Protein AF-A0A950SJ03-F1 (afdb_monomer_lite)

Foldseek 3Di:
DLQVLLVLVLDAQADEPLQCVVCVVPVVVVSVVVSCSRNVPHYQDNDDDPQLVVQLVLLVCCCVPVVVVDDDDPSVVSVSSRVSRCLQVDQEDEDAPVSVVSCVSSVSCVVSNHHYAYPDPVSVVVVVVVSVVSSVVVVVVPPPPPPDD

Radius of gyration: 17.46 Å; chains: 1; bounding box: 38×31×61 Å

Secondary structure (DSSP, 8-state):
-HHHHHHTTS----B-HHHHHHHTT-GGG-HHHHHHHHHTT-B--SS--HHHHHHHHHHHHHHHHH-TTSPP-HHHHHHHHHHHHHHHH-SEEE--HHHHHHHHHTTHHHHHT-EEE-SSHHHHHHHHHHHHHHHHHHHHHTS------

Sequence (149 aa):
MLRRAVKDNVVVVLESAAHERESRPRPDLGLLELLRSLSDGRRLPDQPGRAAREVRRRMLWTIEHELPERRAQASDTTDLDALAVALIGCELVTCDAFMADVVRRARLDLQRRCELFTGRRDDVSRLQARLEELARVAADEFRPRRASK

pLDDT: mean 88.08, std 10.12, range [48.25, 96.81]

Structure (mmCIF, N/CA/C/O backbone):
data_AF-A0A950SJ03-F1
#
_entry.id   AF-A0A950SJ03-F1
#
loop_
_atom_site.group_PDB
_atom_site.id
_atom_site.type_symbol
_atom_site.label_atom_id
_atom_site.la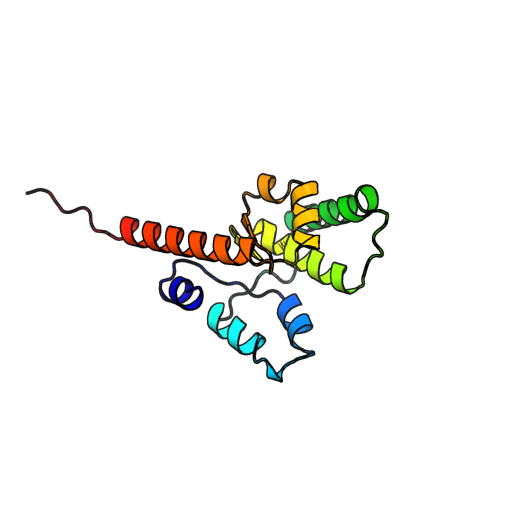bel_alt_id
_atom_site.label_comp_id
_atom_site.label_asym_id
_atom_site.label_entity_id
_atom_site.label_seq_id
_atom_site.pdbx_PDB_ins_code
_atom_site.Cartn_x
_atom_site.Cartn_y
_atom_site.Cartn_z
_atom_site.occupancy
_atom_site.B_iso_or_equiv
_atom_site.auth_seq_id
_atom_site.auth_comp_id
_atom_site.auth_asym_id
_atom_site.auth_atom_id
_atom_site.pdbx_PDB_model_num
ATOM 1 N N . MET A 1 1 ? -12.585 -8.484 10.314 1.00 80.50 1 MET A N 1
ATOM 2 C CA . MET A 1 1 ? -11.552 -7.704 11.014 1.00 80.50 1 MET A CA 1
ATOM 3 C C . MET A 1 1 ? -11.267 -6.368 10.318 1.00 80.50 1 MET A C 1
ATOM 5 O O . MET A 1 1 ? -11.692 -5.364 10.864 1.00 80.50 1 MET A O 1
ATOM 9 N N . LEU A 1 2 ? -10.721 -6.327 9.089 1.00 84.88 2 LEU A N 1
ATOM 10 C CA . LEU A 1 2 ? -10.561 -5.068 8.326 1.00 84.88 2 LEU A CA 1
ATOM 11 C C . LEU A 1 2 ? -11.872 -4.274 8.186 1.00 84.88 2 LEU A C 1
ATOM 13 O O . LEU A 1 2 ? -11.920 -3.106 8.541 1.00 84.88 2 LEU A O 1
ATOM 17 N N . ARG A 1 3 ? -12.971 -4.929 7.778 1.00 88.12 3 ARG A N 1
ATOM 18 C CA . ARG A 1 3 ? -14.310 -4.302 7.720 1.00 88.12 3 ARG A CA 1
ATOM 19 C C . ARG A 1 3 ? -14.723 -3.622 9.027 1.00 88.12 3 ARG A C 1
ATOM 21 O O . ARG A 1 3 ? -15.402 -2.607 8.997 1.00 88.12 3 ARG A O 1
ATOM 28 N N . ARG A 1 4 ? -14.342 -4.207 10.166 1.00 88.12 4 ARG A N 1
ATOM 29 C CA . ARG A 1 4 ? -14.635 -3.645 11.485 1.00 88.12 4 ARG A CA 1
ATOM 30 C C . ARG A 1 4 ? -13.741 -2.441 11.761 1.00 88.12 4 ARG A C 1
ATOM 32 O O . ARG A 1 4 ? -14.267 -1.411 12.133 1.00 88.12 4 ARG A O 1
ATOM 39 N N . ALA A 1 5 ? -12.438 -2.545 11.500 1.00 88.69 5 ALA A N 1
ATOM 40 C CA . ALA A 1 5 ? -11.508 -1.426 11.650 1.00 88.69 5 ALA A CA 1
ATOM 41 C C . ALA A 1 5 ? -11.912 -0.211 10.790 1.00 88.69 5 ALA A C 1
ATOM 43 O O . ALA A 1 5 ? -11.860 0.913 11.271 1.00 88.69 5 ALA A O 1
ATOM 44 N N . VAL A 1 6 ? -12.392 -0.434 9.561 1.00 91.19 6 VAL A N 1
ATOM 45 C CA . VAL A 1 6 ? -12.960 0.631 8.712 1.00 91.19 6 VAL A CA 1
ATOM 46 C C . VAL A 1 6 ? -14.239 1.201 9.324 1.00 91.19 6 VAL A C 1
ATOM 48 O O . VAL A 1 6 ? -14.358 2.410 9.482 1.00 91.19 6 VAL A O 1
ATOM 51 N N . LYS A 1 7 ? -15.192 0.339 9.704 1.00 89.25 7 LYS A N 1
ATOM 52 C CA . LYS A 1 7 ? -16.468 0.765 10.304 1.00 89.25 7 LYS A CA 1
ATOM 53 C C . LYS A 1 7 ? -16.270 1.586 11.582 1.00 89.25 7 LYS A C 1
ATOM 55 O O . LYS A 1 7 ? -17.002 2.543 11.813 1.00 89.25 7 LYS A O 1
ATOM 60 N N . ASP A 1 8 ? -15.286 1.208 12.386 1.00 88.75 8 ASP A N 1
ATOM 61 C CA . ASP A 1 8 ? -14.943 1.859 13.647 1.00 88.75 8 ASP A CA 1
ATOM 62 C C . ASP A 1 8 ? -14.026 3.091 13.423 1.00 88.75 8 ASP A C 1
ATOM 64 O O . ASP A 1 8 ? -13.564 3.688 14.388 1.00 88.75 8 ASP A O 1
ATOM 68 N N . ASN A 1 9 ? -13.773 3.490 12.163 1.00 88.44 9 ASN A N 1
ATOM 69 C CA . ASN A 1 9 ? -12.892 4.594 11.741 1.00 88.44 9 ASN A CA 1
ATOM 70 C C . ASN A 1 9 ? -11.446 4.502 12.261 1.00 88.44 9 ASN A C 1
ATOM 72 O O . ASN A 1 9 ? -10.747 5.507 12.358 1.00 88.44 9 ASN A O 1
ATOM 76 N N . VAL A 1 10 ? -10.981 3.291 12.564 1.00 92.06 10 VAL A N 1
ATOM 77 C CA . VAL A 1 10 ? -9.598 3.018 12.982 1.00 92.06 10 VAL A CA 1
ATOM 78 C C . VAL A 1 10 ? -8.642 3.163 11.799 1.00 92.06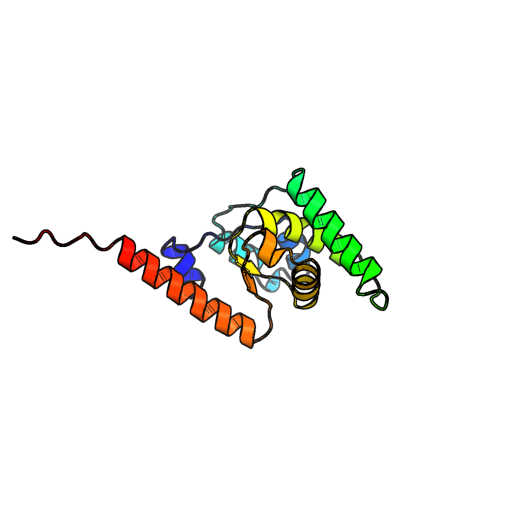 10 VAL A C 1
ATOM 80 O O . VAL A 1 10 ? -7.512 3.611 11.959 1.00 92.06 10 VAL A O 1
ATOM 83 N N . VAL A 1 11 ? -9.090 2.772 10.604 1.00 92.06 11 VAL A N 1
ATOM 84 C CA . VAL A 1 11 ? -8.323 2.901 9.361 1.00 92.06 11 VAL A CA 1
ATOM 85 C C . VAL A 1 11 ? -9.211 3.374 8.222 1.00 92.06 11 VAL A C 1
ATOM 87 O O . VAL A 1 11 ? -10.397 3.053 8.165 1.00 92.06 11 VAL A O 1
ATOM 90 N N . VAL A 1 12 ? -8.604 4.081 7.274 1.00 93.12 12 VAL A N 1
ATOM 91 C CA . VAL A 1 12 ? -9.229 4.469 6.009 1.00 93.12 12 VAL A CA 1
ATOM 92 C C . VAL A 1 12 ? -8.591 3.661 4.885 1.00 93.12 12 VAL A C 1
ATOM 94 O O . VAL A 1 12 ? -7.368 3.587 4.787 1.00 93.12 12 VAL A O 1
ATOM 97 N N . VAL A 1 13 ? -9.416 3.058 4.030 1.00 92.94 13 VAL A N 1
ATOM 98 C CA . VAL A 1 13 ? -8.954 2.351 2.828 1.00 92.94 13 VAL A CA 1
ATOM 99 C C . VAL A 1 13 ? -9.027 3.303 1.639 1.00 92.94 13 VAL A C 1
ATOM 101 O O . VAL A 1 13 ? -10.001 4.037 1.490 1.00 92.94 13 VAL A O 1
ATOM 104 N N . LEU A 1 14 ? -8.001 3.297 0.790 1.00 92.38 14 LEU A N 1
ATOM 105 C CA . LEU A 1 14 ? -7.937 4.133 -0.408 1.00 92.38 14 LEU A CA 1
ATOM 106 C C . LEU A 1 14 ? -7.857 3.263 -1.662 1.00 92.38 14 LEU A C 1
ATOM 108 O O . LEU A 1 14 ? -7.124 2.274 -1.704 1.00 92.38 14 LEU A O 1
ATOM 112 N N . GLU A 1 15 ? -8.588 3.651 -2.703 1.00 91.56 15 GLU A N 1
ATOM 113 C CA . GLU A 1 15 ? -8.495 3.021 -4.021 1.00 91.56 15 GLU A CA 1
ATOM 114 C C . GLU A 1 15 ? -7.409 3.680 -4.876 1.00 91.56 15 GLU A C 1
ATOM 116 O O . GLU A 1 15 ? -7.285 4.900 -4.896 1.00 91.56 15 GLU A O 1
ATOM 121 N N . SER A 1 16 ? -6.674 2.893 -5.657 1.00 88.25 16 SER A N 1
ATOM 122 C CA . SER A 1 16 ? -5.890 3.367 -6.794 1.00 88.25 16 SER A CA 1
ATOM 123 C C . SER A 1 16 ? -6.581 2.984 -8.108 1.00 88.25 16 SER A C 1
ATOM 125 O O . SER A 1 16 ? -7.388 2.051 -8.157 1.00 88.25 16 SER A O 1
ATOM 127 N N . ALA A 1 17 ? -6.209 3.650 -9.203 1.00 83.62 17 ALA A N 1
ATOM 128 C CA . ALA A 1 17 ? -6.631 3.260 -10.549 1.00 83.62 17 ALA A CA 1
ATOM 129 C C . ALA A 1 17 ? -6.149 1.848 -10.960 1.00 83.62 17 ALA A C 1
ATOM 131 O O . ALA A 1 17 ? -6.705 1.256 -11.888 1.00 83.62 17 ALA A O 1
ATOM 132 N N . ALA A 1 18 ? -5.133 1.296 -10.282 1.00 85.19 18 ALA A N 1
ATOM 133 C CA . ALA A 1 18 ? -4.639 -0.057 -10.530 1.00 85.19 18 ALA A CA 1
ATOM 134 C C . ALA A 1 18 ? -5.683 -1.115 -10.153 1.00 85.19 18 ALA A C 1
ATOM 136 O O . ALA A 1 18 ? -5.933 -2.028 -10.938 1.00 85.19 18 ALA A O 1
ATOM 137 N N . HIS A 1 19 ? -6.396 -0.922 -9.037 1.00 86.44 19 HIS A N 1
ATOM 138 C CA . HIS A 1 19 ? -7.394 -1.883 -8.567 1.00 86.44 19 HIS A CA 1
ATOM 139 C C . HIS A 1 19 ? -8.490 -2.154 -9.603 1.00 86.44 19 HIS A C 1
ATOM 141 O O . HIS A 1 19 ? -8.913 -3.298 -9.772 1.00 86.44 19 HIS A O 1
ATOM 147 N N . GLU A 1 20 ? -8.934 -1.124 -10.331 1.00 84.31 20 GLU A N 1
ATOM 148 C CA . GLU A 1 20 ? -9.921 -1.277 -11.404 1.00 84.31 20 GLU A CA 1
ATOM 149 C C . GLU A 1 20 ? -9.383 -2.127 -12.557 1.00 84.31 20 GLU A C 1
ATOM 151 O O . GLU A 1 20 ? -10.070 -3.032 -13.032 1.00 84.31 20 GLU A O 1
ATOM 156 N N . ARG A 1 21 ? -8.131 -1.895 -12.967 1.00 83.56 21 ARG A N 1
ATOM 157 C CA . ARG A 1 21 ? -7.475 -2.665 -14.033 1.00 83.56 21 ARG A CA 1
ATOM 158 C C . ARG A 1 21 ? -7.247 -4.118 -13.629 1.00 83.56 21 ARG A C 1
ATOM 160 O O . ARG A 1 21 ? -7.491 -5.002 -14.442 1.00 83.56 21 ARG A O 1
ATOM 167 N N . GLU A 1 22 ? -6.812 -4.351 -12.395 1.00 84.38 22 GLU A N 1
ATOM 168 C CA . GLU A 1 22 ? -6.518 -5.683 -11.856 1.00 84.38 22 GLU A CA 1
ATOM 169 C C . GLU A 1 22 ? -7.773 -6.515 -11.605 1.00 84.38 22 GLU A C 1
ATOM 171 O O . GLU A 1 22 ? -7.753 -7.733 -11.764 1.00 84.38 22 GLU A O 1
ATOM 176 N N . SER A 1 23 ? -8.879 -5.868 -11.240 1.00 85.19 23 SER A N 1
ATOM 177 C CA . SER A 1 23 ? -10.136 -6.562 -10.950 1.00 85.19 23 SER A CA 1
ATOM 178 C C . SER A 1 23 ? -10.983 -6.804 -12.199 1.00 85.19 23 SER A C 1
ATOM 180 O O . SER A 1 23 ? -11.779 -7.743 -12.233 1.00 85.19 23 SER A O 1
ATOM 182 N N . ARG A 1 24 ? -10.807 -5.993 -13.254 1.00 84.75 24 ARG A N 1
ATOM 183 C CA . ARG A 1 24 ? -11.554 -6.105 -14.518 1.00 84.75 24 ARG A CA 1
ATOM 184 C C . ARG A 1 24 ? -11.551 -7.510 -15.147 1.00 84.75 24 ARG A C 1
ATOM 186 O O . ARG A 1 24 ? -12.585 -7.879 -15.698 1.00 84.75 24 ARG A O 1
ATOM 193 N N . PRO A 1 25 ? -10.465 -8.307 -15.104 1.00 87.06 25 PRO A N 1
ATOM 194 C CA . PRO A 1 25 ? -10.462 -9.658 -15.658 1.00 87.06 25 PRO A CA 1
ATOM 195 C C . PRO A 1 25 ? -11.369 -10.650 -14.915 1.00 87.06 25 PRO A C 1
ATOM 197 O O . PRO A 1 25 ? -11.678 -11.697 -15.478 1.00 87.06 25 PRO A O 1
ATOM 200 N N . ARG A 1 26 ? -11.769 -10.364 -13.665 1.00 86.19 26 ARG A N 1
ATOM 201 C CA . ARG A 1 26 ? -12.547 -11.269 -12.796 1.00 86.19 26 ARG A CA 1
ATOM 202 C C . ARG A 1 26 ? -13.675 -10.533 -12.056 1.00 86.19 26 ARG A C 1
ATOM 204 O O . ARG A 1 26 ? -13.666 -10.464 -10.824 1.00 86.19 26 ARG A O 1
ATOM 211 N N . PRO A 1 27 ? -14.662 -9.983 -12.790 1.00 86.50 27 PRO A N 1
ATOM 212 C CA . PRO A 1 27 ? -15.775 -9.252 -12.183 1.00 86.50 27 PRO A CA 1
ATOM 213 C C . PRO A 1 27 ? -16.663 -10.155 -11.313 1.00 86.50 27 PRO A C 1
ATOM 215 O O . PRO A 1 27 ? -17.312 -9.678 -10.390 1.00 86.50 27 PRO A O 1
ATOM 218 N N . ASP A 1 28 ? -16.649 -11.469 -11.560 1.00 92.06 28 ASP A N 1
ATOM 219 C CA . ASP A 1 28 ? -17.373 -12.484 -10.789 1.00 92.06 28 ASP A CA 1
ATOM 220 C C . ASP A 1 28 ? -16.972 -12.530 -9.308 1.00 92.06 28 ASP A C 1
ATOM 222 O O . ASP A 1 28 ? -17.771 -12.923 -8.461 1.00 92.06 28 ASP A O 1
ATOM 226 N N . LEU A 1 29 ? -15.748 -12.106 -8.981 1.00 89.00 29 LEU A N 1
ATOM 227 C CA . LEU A 1 29 ? -15.235 -12.111 -7.613 1.00 89.00 29 LEU A CA 1
ATOM 228 C C . LEU A 1 29 ? -15.726 -10.919 -6.774 1.00 89.00 29 LEU A C 1
ATOM 230 O O . LEU A 1 29 ? -15.488 -10.895 -5.566 1.00 89.00 29 LEU A O 1
ATOM 234 N N . GLY A 1 30 ? -16.376 -9.924 -7.388 1.00 89.81 30 GLY A N 1
ATOM 235 C CA . GLY A 1 30 ? -16.921 -8.760 -6.684 1.00 89.81 30 GLY A CA 1
ATOM 236 C C . GLY A 1 30 ? -15.868 -7.903 -5.964 1.00 89.81 30 GLY A C 1
ATOM 237 O O . GLY A 1 30 ? -16.166 -7.261 -4.953 1.00 89.81 30 GLY A O 1
ATOM 238 N N . LEU A 1 31 ? -14.604 -7.954 -6.408 1.00 88.88 31 LEU A N 1
ATOM 239 C CA . LEU A 1 31 ? -13.480 -7.322 -5.706 1.00 88.88 31 LEU A CA 1
ATOM 240 C C . LEU A 1 31 ? -13.564 -5.795 -5.734 1.00 88.88 31 LEU A C 1
ATOM 242 O O . LEU A 1 31 ? -13.213 -5.154 -4.743 1.00 88.88 31 LEU A O 1
ATOM 246 N N . LEU A 1 32 ? -14.068 -5.208 -6.823 1.00 89.31 32 LEU A N 1
ATOM 247 C CA . LEU A 1 32 ? -14.242 -3.756 -6.911 1.00 89.31 32 LEU A CA 1
ATOM 248 C C . LEU A 1 32 ? -15.375 -3.268 -6.028 1.00 89.31 32 LEU A C 1
ATOM 250 O O . LEU A 1 32 ? -15.239 -2.238 -5.380 1.00 89.31 32 LEU A O 1
ATOM 254 N N . GLU A 1 33 ? -16.476 -4.003 -5.967 1.00 90.62 33 GLU A N 1
ATOM 255 C CA . GLU A 1 33 ? -17.614 -3.704 -5.106 1.00 90.62 33 GLU A CA 1
ATOM 256 C C . GLU A 1 33 ? -17.204 -3.810 -3.638 1.00 90.62 33 GLU A C 1
ATOM 258 O O . GLU A 1 33 ? -17.502 -2.924 -2.834 1.00 90.62 33 GLU A O 1
ATOM 263 N N . LEU A 1 34 ? -16.451 -4.860 -3.297 1.00 90.94 34 LEU A N 1
ATOM 264 C CA . LEU A 1 34 ? -15.850 -5.015 -1.982 1.00 90.94 34 LEU A CA 1
ATOM 265 C C . LEU A 1 34 ? -14.953 -3.824 -1.648 1.00 90.94 34 LEU A C 1
ATOM 267 O O . LEU A 1 34 ? -15.112 -3.223 -0.585 1.00 90.94 34 LEU A O 1
ATOM 271 N N . LEU A 1 35 ? -14.034 -3.473 -2.540 1.00 90.19 35 LEU A N 1
ATOM 272 C CA . LEU A 1 35 ? -13.095 -2.390 -2.304 1.00 90.19 35 LEU A CA 1
ATOM 273 C C . LEU A 1 35 ? -13.807 -1.040 -2.163 1.00 90.19 35 LEU A C 1
ATOM 275 O O . LEU A 1 35 ? -13.546 -0.342 -1.190 1.00 90.19 35 LEU A O 1
ATOM 279 N N . ARG A 1 36 ? -14.764 -0.722 -3.043 1.00 91.12 36 ARG A N 1
ATOM 280 C CA . ARG A 1 36 ? -15.611 0.481 -2.949 1.00 91.12 36 ARG A CA 1
ATOM 281 C C . ARG A 1 36 ? -16.369 0.546 -1.625 1.00 91.12 36 ARG A C 1
ATOM 283 O O . ARG A 1 36 ? -16.485 1.613 -1.032 1.00 91.12 36 ARG A O 1
ATOM 290 N N . SER A 1 37 ? -16.853 -0.598 -1.128 1.00 92.44 37 SER A N 1
ATOM 291 C CA . SER A 1 37 ? -17.521 -0.667 0.181 1.00 92.44 37 SER A CA 1
ATOM 292 C C . SER A 1 37 ? -16.580 -0.393 1.358 1.00 92.44 37 SER A C 1
ATOM 294 O O . SER A 1 37 ? -17.029 0.039 2.414 1.00 92.44 37 SER A O 1
ATOM 296 N N . LEU A 1 38 ? -15.284 -0.680 1.201 1.00 92.75 38 LEU A N 1
ATOM 297 C CA . LEU A 1 38 ? -14.267 -0.458 2.229 1.00 92.75 38 LEU A CA 1
ATOM 298 C C . LEU A 1 38 ? -13.677 0.952 2.163 1.00 92.75 38 LEU A C 1
ATOM 300 O O . LEU A 1 38 ? -13.318 1.504 3.198 1.00 92.75 38 LEU A O 1
ATOM 304 N N . SER A 1 39 ? -13.539 1.511 0.964 1.00 92.69 39 SER A N 1
ATOM 305 C CA . SER A 1 39 ? -12.959 2.835 0.740 1.00 92.69 39 SER A CA 1
ATOM 306 C C . SER A 1 39 ? -13.948 3.974 0.956 1.00 92.69 39 SER A C 1
ATOM 308 O O . SER A 1 39 ? -13.521 5.114 1.130 1.00 92.69 39 SER A O 1
ATOM 310 N N . ASP A 1 40 ? -15.254 3.690 0.887 1.00 90.81 40 ASP A N 1
ATOM 311 C CA . ASP A 1 40 ? -16.306 4.710 0.830 1.00 90.81 40 ASP A CA 1
ATOM 312 C C . ASP A 1 40 ? -16.057 5.718 -0.315 1.00 90.81 40 ASP A C 1
ATOM 314 O O . ASP A 1 40 ? -16.218 6.930 -0.183 1.00 90.81 40 ASP A O 1
ATOM 318 N N . GLY A 1 41 ? -15.546 5.213 -1.446 1.00 87.25 41 GLY A N 1
ATOM 319 C CA . GLY A 1 41 ? -15.214 6.007 -2.631 1.00 87.25 41 GLY A CA 1
ATOM 320 C C . GLY A 1 41 ? -13.949 6.863 -2.511 1.00 87.25 41 GLY A C 1
ATOM 321 O O . GLY A 1 41 ? -13.652 7.634 -3.427 1.00 87.25 41 GLY A O 1
ATOM 322 N N . ARG A 1 42 ? -13.177 6.749 -1.423 1.00 92.06 42 ARG A N 1
ATOM 323 C CA . ARG A 1 42 ? -11.914 7.485 -1.261 1.00 92.06 42 ARG A CA 1
ATOM 324 C C . ARG A 1 42 ? -10.827 6.917 -2.167 1.00 92.06 42 ARG A C 1
ATOM 326 O O . ARG A 1 42 ? -10.614 5.706 -2.237 1.00 92.06 42 ARG A O 1
ATOM 333 N N . ARG A 1 43 ? -10.101 7.811 -2.838 1.00 91.88 43 ARG A N 1
ATOM 334 C CA . ARG A 1 43 ? -9.090 7.457 -3.841 1.00 91.88 43 ARG A CA 1
ATOM 335 C C . ARG A 1 43 ? -7.753 8.118 -3.558 1.00 91.88 43 ARG A C 1
ATOM 337 O O . ARG A 1 43 ? -7.695 9.254 -3.087 1.00 91.88 43 ARG A O 1
ATOM 344 N N . LEU A 1 44 ? -6.685 7.404 -3.885 1.00 89.69 44 LEU A N 1
ATOM 345 C CA . LEU A 1 44 ? -5.368 7.986 -4.074 1.00 89.69 44 LEU A CA 1
ATOM 346 C C . LEU A 1 44 ? -5.395 8.923 -5.292 1.00 89.69 44 LEU A C 1
ATOM 348 O O . LEU A 1 44 ? -6.145 8.675 -6.237 1.00 89.69 44 LEU A O 1
ATOM 352 N N . PRO A 1 45 ? -4.575 9.986 -5.302 1.00 86.44 45 PRO A N 1
ATOM 353 C CA . PRO A 1 45 ? -4.439 10.844 -6.472 1.00 86.44 45 PRO A CA 1
ATOM 354 C C . PRO A 1 45 ? -4.000 10.056 -7.713 1.00 86.44 45 PRO A C 1
ATOM 356 O O . PRO A 1 45 ? -2.976 9.375 -7.681 1.00 86.44 45 PRO A O 1
ATOM 359 N N . ASP A 1 46 ? -4.719 10.220 -8.825 1.00 77.88 46 ASP A N 1
ATOM 360 C CA . ASP A 1 46 ? -4.369 9.576 -10.101 1.00 77.88 46 ASP A CA 1
ATOM 361 C C . ASP A 1 46 ? -3.070 10.132 -10.706 1.00 77.88 46 ASP A C 1
ATOM 363 O O . ASP A 1 46 ? -2.377 9.453 -11.463 1.00 77.88 46 ASP A O 1
ATOM 367 N N . GLN A 1 47 ? -2.728 11.385 -10.384 1.00 78.62 47 GLN A N 1
ATOM 368 C CA . GLN A 1 47 ? -1.517 12.035 -10.877 1.00 78.62 47 GLN A CA 1
ATOM 369 C C . GLN A 1 47 ? -0.445 12.112 -9.782 1.00 78.62 47 GLN A C 1
ATOM 371 O O . GLN A 1 47 ? -0.630 12.819 -8.786 1.00 78.62 47 GLN A O 1
ATOM 376 N N . PRO A 1 48 ? 0.718 11.459 -9.967 1.00 80.75 48 PRO A N 1
ATOM 377 C CA . PRO A 1 48 ? 1.781 11.492 -8.976 1.00 80.75 48 PRO A CA 1
ATOM 378 C C . PRO A 1 48 ? 2.433 12.879 -8.913 1.00 80.75 48 PRO A C 1
ATOM 380 O O . PRO A 1 48 ? 2.934 13.406 -9.912 1.00 80.75 48 PRO A O 1
ATOM 383 N N . GLY A 1 49 ? 2.486 13.451 -7.707 1.00 88.75 49 GLY A N 1
ATOM 384 C CA . GLY A 1 49 ? 3.262 14.656 -7.409 1.00 88.75 49 GLY A CA 1
ATOM 385 C C . GLY A 1 49 ? 4.779 14.424 -7.484 1.00 88.75 49 GLY A C 1
ATOM 386 O O . GLY A 1 49 ? 5.254 13.309 -7.706 1.00 88.75 49 GLY A O 1
ATOM 387 N N . ARG A 1 50 ? 5.581 15.479 -7.265 1.00 92.81 50 ARG A N 1
ATOM 388 C CA . ARG A 1 50 ? 7.058 15.408 -7.356 1.00 92.81 50 ARG A CA 1
ATOM 389 C C . ARG A 1 50 ? 7.656 14.290 -6.493 1.00 92.81 50 ARG A C 1
ATOM 391 O O . ARG A 1 50 ? 8.505 13.554 -6.988 1.00 92.81 50 ARG A O 1
ATOM 398 N N . ALA A 1 51 ? 7.195 14.155 -5.248 1.00 92.50 51 ALA A N 1
ATOM 399 C CA . ALA A 1 51 ? 7.676 13.136 -4.316 1.00 92.50 51 ALA A CA 1
ATOM 400 C C . ALA A 1 51 ? 7.361 11.710 -4.799 1.00 92.50 51 ALA A C 1
ATOM 402 O O . ALA A 1 51 ? 8.253 10.868 -4.827 1.00 92.50 51 ALA A O 1
ATOM 403 N N . ALA A 1 52 ? 6.136 11.457 -5.270 1.00 93.62 52 ALA A N 1
ATOM 404 C CA . ALA A 1 52 ? 5.762 10.160 -5.834 1.00 93.62 52 ALA A CA 1
ATOM 405 C C . ALA A 1 52 ? 6.601 9.825 -7.082 1.00 93.62 52 ALA A C 1
ATOM 407 O O . ALA A 1 52 ? 7.121 8.722 -7.206 1.00 93.62 52 ALA A O 1
ATOM 408 N N . ARG A 1 53 ? 6.861 10.795 -7.972 1.00 94.31 53 ARG A N 1
ATOM 409 C CA . ARG A 1 53 ? 7.752 10.574 -9.131 1.00 94.31 53 ARG A CA 1
ATOM 410 C C . ARG A 1 53 ? 9.181 10.206 -8.723 1.00 94.31 53 ARG A C 1
ATOM 412 O O . ARG A 1 53 ? 9.838 9.443 -9.424 1.00 94.31 53 ARG A O 1
ATOM 419 N N . GLU A 1 54 ? 9.678 10.756 -7.620 1.00 95.62 54 GLU A N 1
ATOM 420 C CA . GLU A 1 54 ? 10.997 10.418 -7.081 1.00 95.62 54 GLU A CA 1
ATOM 421 C C . GLU A 1 54 ? 11.030 9.002 -6.499 1.00 95.62 54 GLU A C 1
ATOM 423 O O . GLU A 1 54 ? 11.919 8.229 -6.849 1.00 95.62 54 GLU A O 1
ATOM 428 N N . VAL A 1 55 ? 10.021 8.639 -5.703 1.00 96.31 55 VAL A N 1
ATOM 429 C CA . VAL A 1 55 ? 9.841 7.276 -5.178 1.00 96.31 55 VAL A CA 1
ATOM 430 C C . VAL A 1 55 ? 9.777 6.262 -6.322 1.00 96.31 55 VAL A C 1
ATOM 432 O O . VAL A 1 55 ? 10.526 5.288 -6.324 1.00 96.31 55 VAL A O 1
ATOM 435 N N . ARG A 1 56 ? 8.970 6.539 -7.353 1.00 95.38 56 ARG A N 1
ATOM 436 C CA . ARG A 1 56 ? 8.870 5.711 -8.561 1.00 95.38 56 ARG A CA 1
ATOM 437 C C . ARG A 1 56 ? 10.222 5.520 -9.247 1.00 95.38 56 ARG A C 1
ATOM 439 O O . ARG A 1 56 ? 10.589 4.394 -9.566 1.00 95.38 56 ARG A O 1
ATOM 446 N N . ARG A 1 57 ? 10.974 6.607 -9.475 1.00 95.31 57 ARG A N 1
ATOM 447 C CA . ARG A 1 57 ? 12.316 6.532 -10.084 1.00 95.31 57 ARG A CA 1
ATOM 448 C C . ARG A 1 57 ? 13.268 5.691 -9.244 1.00 95.31 57 ARG A C 1
ATOM 450 O O . ARG A 1 57 ? 14.045 4.931 -9.809 1.00 95.31 57 ARG A O 1
ATOM 457 N N . ARG A 1 58 ? 13.203 5.809 -7.916 1.00 96.44 58 ARG A N 1
ATOM 458 C CA . ARG A 1 58 ? 14.048 5.024 -7.016 1.00 96.44 58 ARG A CA 1
ATOM 459 C C . ARG A 1 58 ? 13.726 3.533 -7.096 1.00 96.44 58 ARG A C 1
ATOM 461 O O . ARG A 1 58 ? 14.654 2.744 -7.208 1.00 96.44 58 ARG A O 1
ATOM 468 N N . MET A 1 59 ? 12.444 3.164 -7.092 1.00 95.19 59 MET A N 1
ATOM 469 C CA . MET A 1 59 ? 12.026 1.767 -7.262 1.00 95.19 59 MET A CA 1
ATOM 470 C C . MET A 1 59 ? 12.474 1.206 -8.612 1.00 95.19 59 MET A C 1
ATOM 472 O O . MET A 1 59 ? 13.054 0.127 -8.653 1.00 95.19 59 MET A O 1
ATOM 476 N N . LEU A 1 60 ? 12.274 1.958 -9.700 1.00 93.19 60 LEU A N 1
ATOM 477 C CA . LEU A 1 60 ? 12.713 1.542 -11.033 1.00 93.19 60 LEU A CA 1
ATOM 478 C C . LEU A 1 60 ? 14.229 1.313 -11.081 1.00 93.19 60 LEU A C 1
ATOM 480 O O . LEU A 1 60 ? 14.674 0.263 -11.533 1.00 93.19 60 LEU A O 1
ATOM 484 N N . TRP A 1 61 ? 15.008 2.251 -10.537 1.00 94.19 61 TRP A N 1
ATOM 485 C CA . TRP A 1 61 ? 16.460 2.114 -10.449 1.00 94.19 61 TRP A CA 1
ATOM 486 C C . TRP A 1 61 ? 16.866 0.848 -9.681 1.00 94.19 61 TRP A C 1
ATOM 488 O O . TRP A 1 61 ? 17.729 0.108 -10.144 1.00 94.19 61 TRP A O 1
ATOM 498 N N . THR A 1 62 ? 16.221 0.562 -8.544 1.00 94.31 62 THR A N 1
ATOM 499 C CA . THR A 1 62 ? 16.480 -0.652 -7.753 1.00 94.31 62 THR A CA 1
ATOM 500 C C . THR A 1 62 ? 16.167 -1.921 -8.542 1.00 94.31 62 THR A C 1
ATOM 502 O O . THR A 1 62 ? 16.956 -2.860 -8.503 1.00 94.31 62 THR A O 1
ATOM 505 N N . ILE A 1 63 ? 15.067 -1.955 -9.299 1.00 91.56 63 ILE A N 1
ATOM 506 C CA . ILE A 1 63 ? 14.747 -3.103 -10.160 1.00 91.56 63 ILE A CA 1
ATOM 507 C C . ILE A 1 63 ? 15.853 -3.316 -11.200 1.00 91.56 63 ILE A C 1
ATOM 509 O O . ILE A 1 63 ? 16.352 -4.427 -11.343 1.00 91.56 63 ILE A O 1
ATOM 513 N N . GLU A 1 64 ? 16.263 -2.256 -11.894 1.00 90.00 64 GLU A N 1
ATOM 514 C CA . GLU A 1 64 ? 17.261 -2.336 -12.967 1.00 90.00 64 GLU A CA 1
ATOM 515 C C . GLU A 1 64 ? 18.658 -2.7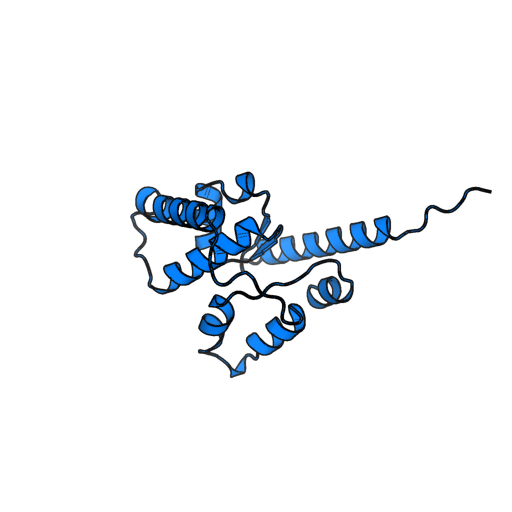37 -12.467 1.00 90.00 64 GLU A C 1
ATOM 517 O O . GLU A 1 64 ? 19.366 -3.469 -13.155 1.00 90.00 64 GLU A O 1
ATOM 522 N N . HIS A 1 65 ? 19.061 -2.268 -11.282 1.00 91.25 65 HIS A N 1
ATOM 523 C CA . HIS A 1 65 ? 20.446 -2.393 -10.809 1.00 91.25 65 HIS A CA 1
ATOM 524 C C . HIS A 1 65 ? 20.650 -3.507 -9.781 1.00 91.25 65 HIS A C 1
ATOM 526 O O . HIS A 1 65 ? 21.747 -4.050 -9.683 1.00 91.25 65 HIS A O 1
ATOM 532 N N . GLU A 1 66 ? 19.623 -3.851 -9.003 1.00 91.19 66 GLU A N 1
ATOM 533 C CA . GLU A 1 66 ? 19.733 -4.842 -7.925 1.00 91.19 66 GLU A CA 1
ATOM 534 C C . GLU A 1 66 ? 18.982 -6.141 -8.227 1.00 91.19 66 GLU A C 1
ATOM 536 O O . GLU A 1 66 ? 19.172 -7.135 -7.524 1.00 91.19 66 GLU A O 1
ATOM 541 N N . LEU A 1 67 ? 18.136 -6.148 -9.263 1.00 86.88 67 LEU A N 1
ATOM 542 C CA . LEU A 1 67 ? 17.348 -7.307 -9.687 1.00 86.88 67 LEU A CA 1
ATOM 543 C C . LEU A 1 67 ? 17.497 -7.570 -11.205 1.00 86.88 67 LEU A C 1
ATOM 545 O O . LEU A 1 67 ? 16.490 -7.794 -11.880 1.00 86.88 67 LEU A O 1
ATOM 549 N N . PRO A 1 68 ? 18.728 -7.577 -11.765 1.00 74.69 68 PRO A N 1
ATOM 550 C CA . PRO A 1 68 ? 18.954 -7.598 -13.217 1.00 74.69 68 PRO A CA 1
ATOM 551 C C . PRO A 1 68 ? 18.478 -8.888 -13.900 1.00 74.69 68 PRO A C 1
ATOM 553 O O . PRO A 1 68 ? 18.178 -8.891 -15.091 1.00 74.69 68 PRO A O 1
ATOM 556 N N . GLU A 1 69 ? 18.375 -9.990 -13.156 1.00 80.38 69 GLU A N 1
ATOM 557 C CA . GLU A 1 69 ? 17.872 -11.272 -13.666 1.00 80.38 69 GLU A CA 1
ATOM 558 C C . GLU A 1 69 ? 16.350 -11.268 -13.879 1.00 80.38 69 GLU A C 1
ATOM 560 O O . GLU A 1 69 ? 15.791 -12.176 -14.500 1.00 80.38 69 GLU A O 1
ATOM 565 N N . ARG A 1 70 ? 15.648 -10.244 -13.380 1.00 78.56 70 ARG A N 1
ATOM 566 C CA . ARG A 1 70 ? 14.204 -10.138 -13.529 1.00 78.56 70 ARG A CA 1
ATOM 567 C C . ARG A 1 70 ? 13.839 -9.538 -14.880 1.00 78.56 70 ARG A C 1
ATOM 569 O O . ARG A 1 70 ? 14.196 -8.413 -15.214 1.00 78.56 70 ARG A O 1
ATOM 576 N N . ARG A 1 71 ? 12.978 -10.242 -15.611 1.00 67.69 71 ARG A N 1
ATOM 577 C CA . ARG A 1 71 ? 12.308 -9.687 -16.788 1.00 67.69 71 ARG A CA 1
ATOM 578 C C . ARG A 1 71 ? 11.189 -8.739 -16.352 1.00 67.69 71 ARG A C 1
ATOM 580 O O . ARG A 1 71 ? 10.235 -9.178 -15.712 1.00 67.69 71 ARG A O 1
ATOM 587 N N . ALA A 1 72 ? 11.302 -7.462 -16.712 1.00 66.44 72 ALA A N 1
ATOM 588 C CA . ALA A 1 72 ? 10.242 -6.481 -16.495 1.00 66.44 72 ALA A CA 1
ATOM 589 C C . ALA A 1 72 ? 8.939 -6.916 -17.190 1.00 66.44 72 ALA A C 1
ATOM 591 O O . ALA A 1 72 ? 8.953 -7.359 -18.344 1.00 66.44 72 ALA A O 1
ATOM 592 N N . GLN A 1 73 ? 7.819 -6.785 -16.484 1.00 71.81 73 GLN A N 1
ATOM 593 C CA . GLN A 1 73 ? 6.473 -7.021 -16.995 1.00 71.81 73 GLN A CA 1
ATOM 594 C C . GLN A 1 73 ? 5.743 -5.690 -17.183 1.00 71.81 73 GLN A C 1
ATOM 596 O O . GLN A 1 73 ? 5.994 -4.710 -16.486 1.00 71.81 73 GLN A O 1
ATOM 601 N N . ALA A 1 74 ? 4.807 -5.642 -18.132 1.00 66.31 74 ALA A N 1
ATOM 602 C CA . ALA A 1 74 ? 4.024 -4.432 -18.385 1.00 66.31 74 ALA A CA 1
ATOM 603 C C . ALA A 1 74 ? 3.142 -4.032 -17.181 1.00 66.31 74 ALA A C 1
ATOM 605 O O . ALA A 1 74 ? 2.900 -2.842 -16.975 1.00 66.31 74 ALA A O 1
ATOM 606 N N . SER A 1 75 ? 2.704 -5.007 -16.372 1.00 70.50 75 SER A N 1
ATOM 607 C CA . SER A 1 75 ? 1.964 -4.783 -15.119 1.00 70.50 75 SER A CA 1
ATOM 608 C C . SER A 1 75 ? 2.758 -3.946 -14.117 1.00 70.50 75 SER A C 1
ATOM 610 O O . SER A 1 75 ? 2.200 -3.022 -13.530 1.00 70.50 75 SER A O 1
ATOM 612 N N . ASP A 1 76 ? 4.078 -4.150 -14.051 1.00 78.44 76 ASP A N 1
ATOM 613 C CA . ASP A 1 76 ? 4.961 -3.474 -13.097 1.00 78.44 76 ASP A CA 1
ATOM 614 C C . ASP A 1 76 ? 4.873 -1.954 -13.184 1.00 78.44 76 ASP A C 1
ATOM 616 O O . ASP A 1 76 ? 5.041 -1.262 -12.189 1.00 78.44 76 ASP A O 1
ATOM 620 N N . THR A 1 77 ? 4.622 -1.403 -14.375 1.00 83.00 77 THR A N 1
ATOM 621 C CA . THR A 1 77 ? 4.531 0.053 -14.536 1.00 83.00 77 THR A CA 1
ATOM 622 C C . THR A 1 77 ? 3.345 0.622 -13.758 1.00 83.00 77 THR A C 1
ATOM 624 O O . THR A 1 77 ? 3.488 1.652 -13.103 1.00 83.00 77 THR A O 1
ATOM 627 N N . THR A 1 78 ? 2.196 -0.060 -13.806 1.00 84.12 78 THR A N 1
ATOM 628 C CA . THR A 1 78 ? 0.991 0.366 -13.078 1.00 84.12 78 THR A CA 1
ATOM 629 C C . THR A 1 78 ? 1.195 0.204 -11.573 1.00 84.12 78 THR A C 1
ATOM 631 O O . THR A 1 78 ? 0.858 1.114 -10.815 1.00 84.12 78 THR A O 1
ATOM 634 N N . ASP A 1 79 ? 1.820 -0.896 -11.157 1.00 87.62 79 ASP A N 1
ATOM 635 C CA . ASP A 1 79 ? 2.110 -1.180 -9.751 1.00 87.62 79 ASP A CA 1
ATOM 636 C C . ASP A 1 79 ? 3.096 -0.162 -9.169 1.00 87.62 79 ASP A C 1
ATOM 638 O O . ASP A 1 79 ? 2.869 0.379 -8.090 1.00 87.62 79 ASP A O 1
ATOM 642 N N . LEU A 1 80 ? 4.155 0.179 -9.911 1.00 91.00 80 LEU A N 1
ATOM 643 C CA . LEU A 1 80 ? 5.131 1.197 -9.519 1.00 91.00 80 LEU A CA 1
ATOM 644 C C . LEU A 1 80 ? 4.488 2.576 -9.348 1.00 91.00 80 LEU A C 1
ATOM 646 O O . LEU A 1 80 ? 4.836 3.294 -8.410 1.00 91.00 80 LEU A O 1
ATOM 650 N N . ASP A 1 81 ? 3.570 2.959 -10.238 1.00 90.38 81 ASP A N 1
ATOM 651 C CA . ASP A 1 81 ? 2.853 4.233 -10.137 1.00 90.38 81 ASP A CA 1
ATOM 652 C C . ASP A 1 81 ? 1.930 4.260 -8.912 1.00 90.38 81 ASP A C 1
ATOM 654 O O . ASP A 1 81 ? 2.000 5.192 -8.106 1.00 90.38 81 ASP A O 1
ATOM 658 N N . ALA A 1 82 ? 1.109 3.221 -8.732 1.00 90.88 82 ALA A N 1
ATOM 659 C CA . ALA A 1 82 ? 0.192 3.115 -7.600 1.00 90.88 82 ALA A CA 1
ATOM 660 C C . ALA A 1 82 ? 0.946 3.078 -6.263 1.00 90.88 82 ALA A C 1
ATOM 662 O O . ALA A 1 82 ? 0.615 3.820 -5.333 1.00 90.88 82 ALA A O 1
ATOM 663 N N . LEU A 1 83 ? 2.005 2.273 -6.186 1.00 93.56 83 LEU A N 1
ATOM 664 C CA . LEU A 1 83 ? 2.814 2.113 -4.986 1.00 93.56 83 LEU A CA 1
ATOM 665 C C . LEU A 1 83 ? 3.573 3.393 -4.640 1.00 93.56 83 LEU A C 1
ATOM 667 O O . LEU A 1 83 ? 3.655 3.763 -3.472 1.00 93.56 83 LEU A O 1
ATOM 671 N N . ALA A 1 84 ? 4.069 4.125 -5.638 1.00 95.06 84 ALA A N 1
ATOM 672 C CA . ALA A 1 84 ? 4.747 5.393 -5.404 1.00 95.06 84 ALA A CA 1
ATOM 673 C C . ALA A 1 84 ? 3.834 6.455 -4.778 1.00 95.06 84 ALA A C 1
ATOM 675 O O . ALA A 1 84 ? 4.301 7.259 -3.972 1.00 95.06 84 ALA A O 1
ATOM 676 N N . VAL A 1 85 ? 2.549 6.473 -5.141 1.00 94.44 85 VAL A N 1
ATOM 677 C CA . VAL A 1 85 ? 1.562 7.369 -4.526 1.00 94.44 85 VAL A CA 1
ATOM 678 C C . VAL A 1 85 ? 1.178 6.864 -3.133 1.00 94.44 85 VAL A C 1
ATOM 680 O O . VAL A 1 85 ? 1.167 7.651 -2.184 1.00 94.44 85 VAL A O 1
ATOM 683 N N . ALA A 1 86 ? 0.939 5.558 -2.985 1.00 94.56 86 ALA A N 1
ATOM 684 C CA . ALA A 1 86 ? 0.571 4.943 -1.712 1.00 94.56 86 ALA A CA 1
ATOM 685 C C . ALA A 1 86 ? 1.648 5.145 -0.633 1.00 94.56 86 ALA A C 1
ATOM 687 O O . ALA A 1 86 ? 1.334 5.570 0.472 1.00 94.56 86 ALA A O 1
ATOM 688 N N . LEU A 1 87 ? 2.928 4.958 -0.966 1.00 95.38 87 LEU A N 1
ATOM 689 C CA . LEU A 1 87 ? 4.049 5.159 -0.036 1.00 95.38 87 LEU A CA 1
ATOM 690 C C . LEU A 1 87 ? 4.184 6.600 0.476 1.00 95.38 87 LEU A C 1
ATOM 692 O O . LEU A 1 87 ? 4.876 6.828 1.460 1.00 95.38 87 LEU A O 1
ATOM 696 N N . ILE A 1 88 ? 3.591 7.584 -0.202 1.00 93.00 88 ILE A N 1
ATOM 697 C CA . ILE A 1 88 ? 3.605 8.984 0.242 1.00 93.00 88 ILE A CA 1
ATOM 698 C C . ILE A 1 88 ? 2.399 9.302 1.130 1.00 93.00 88 ILE A C 1
ATOM 700 O O . ILE A 1 88 ? 2.518 10.127 2.032 1.00 93.00 88 ILE A O 1
ATOM 704 N N . GLY A 1 89 ? 1.245 8.700 0.840 1.00 90.25 89 GLY A N 1
ATOM 705 C CA . GLY A 1 89 ? -0.029 9.047 1.472 1.00 90.25 89 GLY A CA 1
ATOM 706 C C . GLY A 1 89 ? -0.510 8.080 2.551 1.00 90.25 89 GLY A C 1
ATOM 707 O O . GLY A 1 89 ? -1.461 8.413 3.253 1.00 90.25 89 GLY A O 1
ATOM 708 N N . CYS A 1 90 ? 0.105 6.902 2.675 1.00 94.56 90 CYS A N 1
ATOM 709 C CA . CYS A 1 90 ? -0.381 5.829 3.534 1.00 94.56 90 CYS A CA 1
ATOM 710 C C . CYS A 1 90 ? 0.669 5.393 4.559 1.00 94.56 90 CYS A C 1
ATOM 712 O O . CYS A 1 90 ? 1.835 5.175 4.231 1.00 94.56 90 CYS A O 1
ATOM 714 N N . GLU A 1 91 ? 0.214 5.162 5.788 1.00 94.69 91 GLU A N 1
ATOM 715 C CA . GLU A 1 91 ? 1.022 4.558 6.855 1.00 94.69 91 GLU A CA 1
ATOM 716 C C . GLU A 1 91 ? 1.127 3.033 6.712 1.00 94.69 91 GLU A C 1
ATOM 718 O O . GLU A 1 91 ? 2.127 2.445 7.110 1.00 94.69 91 GLU A O 1
ATOM 723 N N . LEU A 1 92 ? 0.119 2.391 6.111 1.00 95.44 92 LEU A N 1
ATOM 724 C CA . LEU A 1 92 ? 0.092 0.957 5.834 1.00 95.44 92 LEU A CA 1
ATOM 725 C C . LEU A 1 92 ? -0.170 0.733 4.347 1.00 95.44 92 LEU A C 1
ATOM 727 O O . LEU A 1 92 ? -1.102 1.309 3.783 1.00 95.44 92 LEU A O 1
ATOM 731 N N . VAL A 1 93 ? 0.617 -0.138 3.721 1.00 95.69 93 VAL A N 1
ATOM 732 C CA . VAL A 1 93 ? 0.463 -0.490 2.308 1.00 95.69 93 VAL A CA 1
ATOM 733 C C . VAL A 1 93 ? 0.527 -1.998 2.125 1.00 95.69 93 VAL A C 1
ATOM 735 O O . VAL A 1 93 ? 1.434 -2.677 2.611 1.00 95.69 93 VAL A O 1
ATOM 738 N N . THR A 1 94 ? -0.438 -2.523 1.374 1.00 93.44 94 THR A N 1
ATOM 739 C CA . THR A 1 94 ? -0.422 -3.903 0.891 1.00 93.44 94 THR A CA 1
ATOM 740 C C . THR A 1 94 ? 0.070 -3.947 -0.549 1.00 93.44 94 THR A C 1
ATOM 742 O O . THR A 1 94 ? -0.415 -3.183 -1.379 1.00 93.44 94 THR A O 1
ATOM 745 N N . CYS A 1 95 ? 0.994 -4.849 -0.858 1.00 92.06 95 CYS A N 1
ATOM 746 C CA . CYS A 1 95 ? 1.468 -5.093 -2.223 1.00 92.06 95 CYS A CA 1
ATOM 747 C C . CYS A 1 95 ? 1.912 -6.553 -2.386 1.00 92.06 95 CYS A C 1
ATOM 749 O O . CYS A 1 95 ? 1.921 -7.324 -1.423 1.00 92.06 95 CYS A O 1
ATOM 751 N N . ASP A 1 96 ? 2.256 -6.974 -3.601 1.00 90.31 96 ASP A N 1
ATOM 752 C CA . ASP A 1 96 ? 2.845 -8.296 -3.790 1.00 90.31 96 ASP A CA 1
ATOM 753 C C . ASP A 1 96 ? 4.243 -8.401 -3.140 1.00 90.31 96 ASP A C 1
ATOM 755 O O . ASP A 1 96 ? 4.875 -7.418 -2.741 1.00 90.31 96 ASP A O 1
ATOM 759 N N . ALA A 1 97 ? 4.739 -9.632 -3.008 1.00 91.19 97 ALA A N 1
ATOM 760 C CA . ALA A 1 97 ? 6.008 -9.884 -2.334 1.00 91.19 97 ALA A CA 1
ATOM 761 C C . ALA A 1 97 ? 7.230 -9.318 -3.070 1.00 91.19 97 ALA A C 1
ATOM 763 O O . ALA A 1 97 ? 8.239 -9.034 -2.426 1.00 91.19 97 ALA A O 1
ATOM 764 N N . PHE A 1 98 ? 7.152 -9.178 -4.391 1.00 90.62 98 PHE A N 1
ATOM 765 C CA . PHE A 1 98 ? 8.225 -8.612 -5.190 1.00 90.62 98 PHE A CA 1
ATOM 766 C C . PHE A 1 98 ? 8.307 -7.098 -4.980 1.00 90.62 98 PHE A C 1
ATOM 768 O O . PHE A 1 98 ? 9.369 -6.587 -4.636 1.00 90.62 98 PHE A O 1
ATOM 775 N N . MET A 1 99 ? 7.187 -6.389 -5.096 1.00 92.94 99 MET A N 1
ATOM 776 C CA . MET A 1 99 ? 7.137 -4.950 -4.853 1.00 92.94 99 MET A CA 1
ATOM 777 C C . MET A 1 99 ? 7.535 -4.611 -3.415 1.00 92.94 99 MET A C 1
ATOM 779 O O . MET A 1 99 ? 8.286 -3.662 -3.190 1.00 92.94 99 MET A O 1
ATOM 783 N N . ALA A 1 100 ? 7.145 -5.435 -2.440 1.00 95.00 100 ALA A N 1
ATOM 784 C CA . ALA A 1 100 ? 7.622 -5.281 -1.070 1.00 95.00 100 ALA A CA 1
ATOM 785 C C . ALA A 1 100 ? 9.152 -5.428 -0.946 1.00 95.00 100 ALA A C 1
ATOM 787 O O . ALA A 1 100 ? 9.769 -4.694 -0.174 1.00 95.00 100 ALA A O 1
ATOM 788 N N . ASP A 1 101 ? 9.779 -6.346 -1.690 1.00 93.81 101 ASP A N 1
ATOM 789 C CA . ASP A 1 101 ? 11.243 -6.490 -1.723 1.00 93.81 101 ASP A CA 1
ATOM 790 C C . ASP A 1 101 ? 11.919 -5.260 -2.347 1.00 93.81 101 ASP A C 1
ATOM 792 O O . ASP A 1 101 ? 12.856 -4.710 -1.766 1.00 93.81 101 ASP A O 1
ATOM 796 N N . VAL A 1 102 ? 11.388 -4.756 -3.468 1.00 94.81 102 VAL A N 1
ATOM 797 C CA . VAL A 1 102 ? 11.881 -3.537 -4.133 1.00 94.81 102 VAL A CA 1
ATOM 798 C C . VAL A 1 102 ? 11.852 -2.341 -3.184 1.00 94.81 102 VAL A C 1
ATOM 800 O O . VAL A 1 102 ? 12.852 -1.635 -3.046 1.00 94.81 102 VAL A O 1
ATOM 803 N N . VAL A 1 103 ? 10.731 -2.116 -2.494 1.00 96.31 103 VAL A N 1
ATOM 804 C CA . VAL A 1 103 ? 10.577 -0.986 -1.564 1.00 96.31 103 VAL A CA 1
ATOM 805 C C . VAL A 1 103 ? 11.557 -1.093 -0.393 1.00 96.31 103 VAL A C 1
ATOM 807 O O . VAL A 1 103 ? 12.172 -0.087 -0.030 1.00 96.31 103 VAL A O 1
ATOM 810 N N . ARG A 1 104 ? 11.759 -2.299 0.157 1.00 95.94 104 ARG A N 1
ATOM 811 C CA . ARG A 1 104 ? 12.700 -2.548 1.264 1.00 95.94 104 ARG A CA 1
ATOM 812 C C . ARG A 1 104 ? 14.157 -2.354 0.843 1.00 95.94 104 ARG A C 1
ATOM 814 O O . ARG A 1 104 ? 14.905 -1.678 1.547 1.00 95.94 104 ARG A O 1
ATOM 821 N N . ARG A 1 105 ? 14.564 -2.867 -0.323 1.00 95.75 105 ARG A N 1
ATOM 822 C CA . ARG 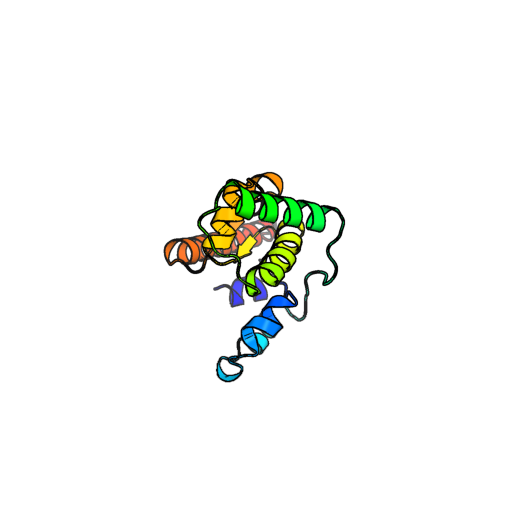A 1 105 ? 15.910 -2.645 -0.894 1.00 95.75 105 ARG A CA 1
ATOM 823 C C . ARG A 1 105 ? 16.184 -1.169 -1.157 1.00 95.75 105 ARG A C 1
ATOM 825 O O . ARG A 1 105 ? 17.230 -0.638 -0.792 1.00 95.75 105 ARG A O 1
ATOM 832 N N . ALA A 1 106 ? 15.185 -0.469 -1.688 1.00 95.62 106 ALA A N 1
ATOM 833 C CA . ALA A 1 106 ? 15.227 0.973 -1.877 1.00 95.62 106 ALA A CA 1
ATOM 834 C C . ALA A 1 106 ? 15.165 1.773 -0.556 1.00 95.62 106 ALA A C 1
ATOM 836 O O . ALA A 1 106 ? 15.397 2.986 -0.582 1.00 95.62 106 ALA A O 1
ATOM 837 N N . ARG A 1 107 ? 14.886 1.111 0.581 1.00 96.56 107 ARG A N 1
ATOM 838 C CA . ARG A 1 107 ? 14.699 1.676 1.933 1.00 96.56 107 ARG A CA 1
ATOM 839 C C . ARG A 1 107 ? 13.580 2.716 2.011 1.00 96.56 107 ARG A C 1
ATOM 841 O O . ARG A 1 107 ? 13.626 3.642 2.824 1.00 96.56 107 ARG A O 1
ATOM 848 N N . LEU A 1 108 ? 12.598 2.596 1.126 1.00 96.81 108 LEU A N 1
ATOM 849 C CA . LEU A 1 108 ? 11.513 3.560 0.972 1.00 96.81 108 LEU A CA 1
ATOM 850 C C . LEU A 1 108 ? 10.473 3.434 2.090 1.00 96.81 108 LEU A C 1
ATOM 852 O O . LEU A 1 108 ? 9.930 4.446 2.521 1.00 96.81 108 LEU A O 1
ATOM 856 N N . ASP A 1 109 ? 10.260 2.226 2.606 1.00 94.56 109 ASP A N 1
ATOM 857 C CA . ASP A 1 109 ? 9.457 1.950 3.801 1.00 94.56 109 ASP A CA 1
ATOM 858 C C . ASP A 1 109 ? 9.961 2.752 5.008 1.00 94.56 109 ASP A C 1
ATOM 860 O O . ASP A 1 109 ? 9.193 3.446 5.672 1.00 94.56 109 ASP A O 1
ATOM 864 N N . LEU A 1 110 ? 11.277 2.763 5.229 1.00 94.69 110 LEU A N 1
ATOM 865 C CA . LEU A 1 110 ? 11.901 3.512 6.320 1.00 94.69 110 LEU A CA 1
ATOM 866 C C . LEU A 1 110 ? 11.857 5.025 6.084 1.00 94.69 110 LEU A C 1
ATOM 868 O O . LEU A 1 110 ? 11.526 5.790 6.989 1.00 94.69 110 LEU A O 1
ATOM 872 N N . GLN A 1 111 ? 12.179 5.470 4.867 1.00 94.06 111 GLN A N 1
ATOM 873 C CA . GLN A 1 111 ? 12.178 6.895 4.519 1.00 94.06 111 GLN A CA 1
ATOM 874 C C . GLN A 1 111 ? 10.784 7.521 4.606 1.00 94.06 111 GLN A C 1
ATOM 876 O O . GLN A 1 111 ? 10.665 8.713 4.893 1.00 94.06 111 GLN A O 1
ATOM 881 N N . ARG A 1 112 ? 9.739 6.732 4.338 1.00 93.44 112 ARG A N 1
ATOM 882 C CA . ARG A 1 112 ? 8.345 7.183 4.361 1.00 93.44 112 ARG A CA 1
ATOM 883 C C . ARG A 1 112 ? 7.576 6.755 5.604 1.00 93.44 112 ARG A C 1
ATOM 885 O O . ARG A 1 112 ? 6.439 7.176 5.756 1.00 93.44 112 ARG A O 1
ATOM 892 N N . ARG A 1 113 ? 8.209 5.997 6.509 1.00 93.94 113 ARG A N 1
ATOM 893 C CA . ARG A 1 113 ? 7.586 5.436 7.720 1.00 93.94 113 ARG A CA 1
ATOM 894 C C . ARG A 1 113 ? 6.312 4.652 7.386 1.00 93.94 113 ARG A C 1
ATOM 896 O O . A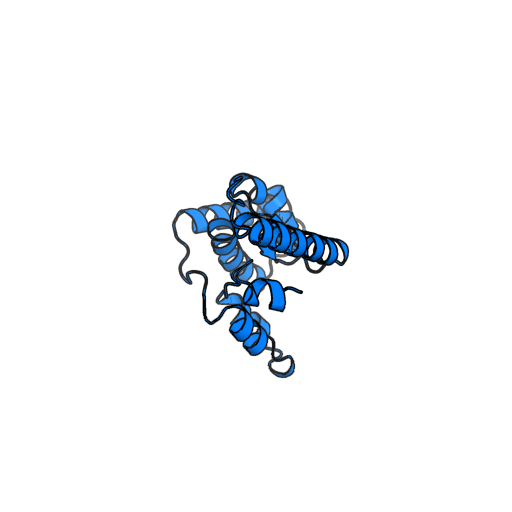RG A 1 113 ? 5.292 4.806 8.045 1.00 93.94 113 ARG A O 1
ATOM 903 N N . CYS A 1 114 ? 6.390 3.845 6.332 1.00 95.44 114 CYS A N 1
ATOM 904 C CA . CYS A 1 114 ? 5.276 3.077 5.801 1.00 95.44 114 CYS A CA 1
ATOM 905 C C . CYS A 1 114 ? 5.468 1.589 6.118 1.00 95.44 114 CYS A C 1
ATOM 907 O O . CYS A 1 114 ? 6.494 1.000 5.769 1.00 95.44 114 CYS A O 1
ATOM 909 N N . GLU A 1 115 ? 4.486 0.975 6.770 1.00 96.75 115 GLU A N 1
ATOM 910 C CA . GLU A 1 115 ? 4.462 -0.457 7.051 1.00 96.75 115 GLU A CA 1
ATOM 911 C C . GLU A 1 115 ? 3.975 -1.239 5.822 1.00 96.75 115 GLU A C 1
ATOM 913 O O . GLU A 1 115 ? 2.885 -1.001 5.298 1.00 96.75 115 GLU A O 1
ATOM 918 N N . LEU A 1 116 ? 4.771 -2.216 5.378 1.00 96.69 116 LEU A N 1
ATOM 919 C CA . LEU A 1 116 ? 4.450 -3.054 4.221 1.00 96.69 116 LEU A CA 1
ATOM 920 C C . LEU A 1 116 ? 3.932 -4.427 4.629 1.00 96.69 116 LEU A C 1
ATOM 922 O O . LEU A 1 116 ? 4.557 -5.119 5.443 1.00 96.69 116 LEU A O 1
ATOM 926 N N . PHE A 1 117 ? 2.870 -4.860 3.957 1.00 96.06 117 PHE A N 1
ATOM 927 C CA . PHE A 1 117 ? 2.284 -6.189 4.097 1.00 96.06 117 PHE A CA 1
ATOM 928 C C . PHE A 1 117 ? 2.085 -6.832 2.724 1.00 96.06 117 PHE A C 1
ATOM 930 O O . PHE A 1 117 ? 1.764 -6.161 1.745 1.00 96.06 117 PHE A O 1
ATOM 937 N N . THR A 1 118 ? 2.267 -8.147 2.651 1.00 95.06 118 THR A N 1
ATOM 938 C CA . THR A 1 118 ? 2.073 -8.925 1.425 1.00 95.06 118 THR A CA 1
ATOM 939 C C . THR A 1 118 ? 0.966 -9.956 1.588 1.00 95.06 118 THR A C 1
ATOM 941 O O . THR A 1 118 ? 0.496 -10.218 2.693 1.00 95.06 118 THR A O 1
ATOM 944 N N . GLY A 1 119 ? 0.569 -10.598 0.486 1.00 91.50 119 GLY A N 1
ATOM 945 C CA . GLY A 1 119 ? -0.367 -11.727 0.518 1.00 91.50 119 GLY A CA 1
ATOM 946 C C . GLY A 1 119 ? 0.186 -13.003 1.175 1.00 91.50 119 GLY A C 1
ATOM 947 O O . GLY A 1 119 ? -0.519 -14.009 1.241 1.00 91.50 119 GLY A O 1
ATOM 948 N N . ARG A 1 120 ? 1.444 -13.008 1.64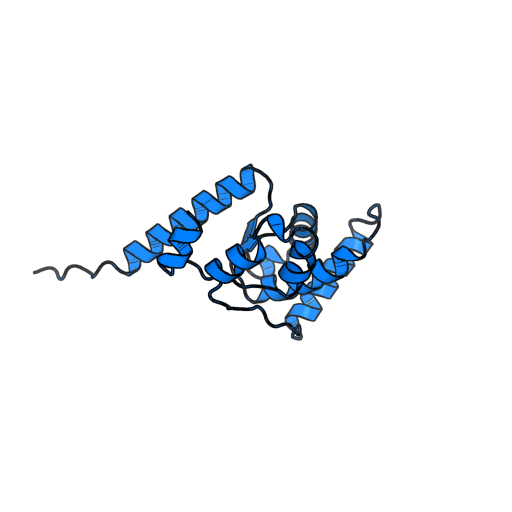6 1.00 93.38 120 ARG A N 1
ATOM 949 C CA . ARG A 1 120 ? 2.022 -14.153 2.364 1.00 93.38 120 ARG A CA 1
ATOM 950 C C . ARG A 1 120 ? 1.354 -14.309 3.727 1.00 93.38 120 ARG A C 1
ATOM 952 O O . ARG A 1 120 ? 1.078 -13.324 4.402 1.00 93.38 120 ARG A O 1
ATOM 959 N N . ARG A 1 121 ? 1.149 -15.559 4.158 1.00 94.06 121 ARG A N 1
ATOM 960 C CA . ARG A 1 121 ? 0.418 -15.890 5.394 1.00 94.06 121 ARG A CA 1
ATOM 961 C C . ARG A 1 121 ? 0.928 -15.123 6.617 1.00 94.06 121 ARG A C 1
ATOM 963 O O . ARG A 1 121 ? 0.113 -14.604 7.369 1.00 94.06 121 ARG A O 1
ATOM 970 N N . ASP A 1 122 ? 2.241 -15.022 6.784 1.00 94.44 122 ASP A N 1
ATOM 971 C CA . ASP A 1 122 ? 2.829 -14.342 7.941 1.00 94.44 122 ASP A CA 1
ATOM 972 C C . ASP A 1 122 ? 2.535 -12.838 7.935 1.00 94.44 122 ASP A C 1
ATOM 974 O O . ASP A 1 122 ? 2.169 -12.284 8.969 1.00 94.44 122 ASP A O 1
ATOM 978 N N . ASP A 1 123 ? 2.606 -12.188 6.769 1.00 95.62 123 ASP A N 1
ATOM 979 C CA . ASP A 1 123 ? 2.250 -10.773 6.635 1.00 95.62 123 ASP A CA 1
ATOM 980 C C . ASP A 1 123 ? 0.746 -10.553 6.826 1.00 95.62 123 ASP A C 1
ATOM 982 O O . ASP A 1 123 ? 0.356 -9.567 7.446 1.00 95.62 123 ASP A O 1
ATOM 986 N N . VAL A 1 124 ? -0.106 -11.477 6.370 1.00 94.00 124 VAL A N 1
ATOM 987 C CA . VAL A 1 124 ? -1.553 -11.416 6.629 1.00 94.00 124 VAL A CA 1
ATOM 988 C C . VAL A 1 124 ? -1.831 -11.483 8.132 1.00 94.00 124 VAL A C 1
ATOM 990 O O . VAL A 1 124 ? -2.574 -10.652 8.651 1.00 94.00 124 VAL A O 1
ATOM 993 N N . SER A 1 125 ? -1.208 -12.421 8.847 1.00 95.69 125 SER A N 1
ATOM 994 C CA . SER A 1 125 ? -1.329 -12.529 10.307 1.00 95.69 125 SER A CA 1
ATOM 995 C C . SER A 1 125 ? -0.801 -11.279 11.015 1.00 95.69 125 SER A C 1
ATOM 997 O O . SER A 1 125 ? -1.405 -10.803 11.974 1.00 95.69 125 SER A O 1
ATOM 999 N N . ARG A 1 126 ? 0.303 -10.700 10.529 1.00 96.19 126 ARG A N 1
ATOM 1000 C CA . ARG A 1 126 ? 0.893 -9.484 11.101 1.00 96.19 126 ARG A CA 1
ATOM 1001 C C . ARG A 1 126 ? 0.025 -8.250 10.854 1.00 96.19 126 ARG A C 1
ATOM 1003 O O . ARG A 1 126 ? -0.130 -7.435 11.758 1.00 96.19 126 ARG A O 1
ATOM 1010 N N . LEU A 1 127 ? -0.586 -8.139 9.673 1.00 95.19 127 LEU A N 1
ATOM 1011 C CA . LEU A 1 127 ? -1.566 -7.097 9.362 1.00 95.19 127 LEU A CA 1
ATOM 1012 C C . LEU A 1 127 ? -2.784 -7.214 10.281 1.00 95.19 127 LEU A C 1
ATOM 1014 O O . LEU A 1 127 ? -3.274 -6.209 10.786 1.00 95.19 127 LEU A O 1
ATOM 1018 N N . GLN A 1 128 ? -3.248 -8.438 10.542 1.00 94.19 128 GLN A N 1
ATOM 1019 C CA . GLN A 1 128 ? -4.314 -8.668 11.512 1.00 94.19 128 GLN A CA 1
ATOM 1020 C C . GLN A 1 128 ? -3.883 -8.217 12.917 1.00 94.19 128 GLN A C 1
ATOM 1022 O O . GLN A 1 128 ? -4.511 -7.351 13.505 1.00 94.19 128 GLN A O 1
ATOM 1027 N N . ALA A 1 129 ? -2.749 -8.666 13.444 1.00 95.25 129 ALA A N 1
ATOM 1028 C CA . ALA A 1 129 ? -2.301 -8.184 14.756 1.00 95.25 129 ALA A CA 1
ATOM 1029 C C . ALA A 1 129 ? -2.203 -6.640 14.826 1.00 95.25 129 ALA A C 1
ATOM 1031 O O . ALA A 1 129 ? -2.599 -6.031 15.824 1.00 95.25 129 ALA A O 1
ATOM 1032 N N . ARG A 1 130 ? -1.756 -5.999 13.737 1.00 95.31 130 ARG A N 1
ATOM 1033 C CA . ARG A 1 130 ? -1.603 -4.544 13.655 1.00 95.31 130 ARG A CA 1
ATOM 1034 C C . ARG A 1 130 ? -2.928 -3.783 13.669 1.00 95.31 130 ARG A C 1
ATOM 1036 O O . ARG A 1 130 ? -3.054 -2.828 14.428 1.00 95.31 130 ARG A O 1
ATOM 1043 N N . LEU A 1 131 ? -3.936 -4.181 12.883 1.00 94.00 131 LEU A N 1
ATOM 1044 C CA . LEU A 1 131 ? -5.220 -3.454 12.912 1.00 94.00 131 LEU A CA 1
ATOM 1045 C C . LEU A 1 131 ? -5.955 -3.666 14.246 1.00 94.00 131 LEU A C 1
ATOM 1047 O O . LEU A 1 131 ? -6.702 -2.792 14.676 1.00 94.00 131 LEU A O 1
ATOM 1051 N N . GLU A 1 132 ? -5.742 -4.803 14.914 1.00 93.25 132 GLU A N 1
ATOM 1052 C CA . GLU A 1 132 ? -6.230 -5.037 16.279 1.00 93.25 132 GLU A CA 1
ATOM 1053 C C . GLU A 1 132 ? -5.574 -4.094 17.288 1.00 93.25 132 GLU A C 1
ATOM 1055 O O . GLU A 1 132 ? -6.252 -3.541 18.151 1.00 93.25 132 GLU A O 1
ATOM 1060 N N . GLU A 1 133 ? -4.264 -3.884 17.176 1.00 93.81 133 GLU A N 1
ATOM 1061 C CA . GLU A 1 133 ? -3.536 -2.925 18.001 1.00 93.81 133 GLU A CA 1
ATOM 1062 C C . GLU A 1 133 ? -4.035 -1.494 17.785 1.00 93.81 133 GLU A C 1
ATOM 1064 O O . GLU A 1 133 ? -4.377 -0.829 18.761 1.00 93.81 133 GLU A O 1
ATOM 1069 N N . LEU A 1 134 ? -4.155 -1.053 16.530 1.00 92.62 134 LEU A N 1
ATOM 1070 C CA . LEU A 1 134 ? -4.684 0.273 16.197 1.00 92.62 134 LEU A CA 1
ATOM 1071 C C . LEU A 1 134 ? -6.100 0.467 16.752 1.00 92.62 134 LEU A C 1
ATOM 1073 O O . LEU A 1 134 ? -6.411 1.519 17.305 1.00 92.62 134 LEU A O 1
ATOM 1077 N N . ALA A 1 135 ? -6.944 -0.566 16.676 1.00 89.69 135 ALA A N 1
ATOM 1078 C CA . ALA A 1 135 ? -8.294 -0.510 17.226 1.00 89.69 135 ALA A CA 1
ATOM 1079 C C . ALA A 1 135 ? -8.297 -0.378 18.757 1.00 89.69 135 ALA A C 1
ATOM 1081 O O . ALA A 1 135 ? -9.147 0.322 19.306 1.00 89.69 135 ALA A O 1
ATOM 1082 N N . ARG A 1 136 ? -7.347 -1.018 19.453 1.00 89.88 136 ARG A N 1
ATOM 1083 C CA . ARG A 1 136 ? -7.177 -0.848 20.904 1.00 89.88 136 ARG A CA 1
ATOM 1084 C C . ARG A 1 136 ? -6.722 0.567 21.254 1.00 89.88 136 ARG A C 1
ATOM 1086 O O . ARG A 1 136 ? -7.331 1.179 22.123 1.00 89.88 136 ARG A O 1
ATOM 1093 N N . VAL A 1 137 ? -5.713 1.091 20.556 1.00 89.00 137 VAL A N 1
ATOM 1094 C CA . VAL A 1 137 ? -5.200 2.455 20.782 1.00 89.00 137 VAL A CA 1
ATOM 1095 C C . VAL A 1 137 ? -6.307 3.489 20.577 1.00 89.00 137 VAL A C 1
ATOM 1097 O O . VAL A 1 137 ? -6.535 4.318 21.453 1.00 89.00 137 VAL A O 1
ATOM 1100 N N . ALA A 1 138 ? -7.064 3.383 19.481 1.00 85.62 138 ALA A N 1
ATOM 1101 C CA . ALA A 1 138 ? -8.187 4.277 19.206 1.00 85.62 138 ALA A CA 1
ATOM 1102 C C . ALA A 1 138 ? -9.272 4.211 20.300 1.00 85.62 138 ALA A C 1
ATOM 1104 O O . ALA A 1 138 ? -9.831 5.236 20.691 1.00 85.62 138 ALA A O 1
ATOM 1105 N N . ALA A 1 139 ? -9.557 3.018 20.834 1.00 83.50 139 ALA A N 1
ATOM 1106 C CA . ALA A 1 139 ? -10.511 2.851 21.929 1.00 83.50 139 ALA A CA 1
ATOM 1107 C C . ALA A 1 139 ? -10.020 3.469 23.254 1.00 83.50 139 ALA A C 1
ATOM 1109 O O . ALA A 1 139 ? -10.833 3.994 24.020 1.00 83.50 139 ALA A O 1
ATOM 1110 N N . ASP A 1 140 ? -8.713 3.428 23.521 1.00 82.44 140 ASP A N 1
ATOM 1111 C CA . ASP A 1 140 ? -8.109 4.015 24.721 1.00 82.44 140 ASP A CA 1
ATOM 1112 C C . ASP A 1 140 ? -8.030 5.548 24.646 1.00 82.44 140 ASP A C 1
ATOM 1114 O O . ASP A 1 140 ? -8.308 6.216 25.645 1.00 82.44 140 ASP A O 1
ATOM 1118 N N . GLU A 1 141 ? -7.740 6.125 23.474 1.00 76.56 141 GLU A N 1
ATOM 1119 C CA . GLU A 1 141 ? -7.767 7.582 23.258 1.00 76.56 141 GLU A CA 1
ATOM 1120 C C . GLU A 1 141 ? -9.171 8.175 23.443 1.00 76.56 141 GLU A C 1
ATOM 1122 O O . GLU A 1 141 ? -9.322 9.288 23.951 1.00 76.56 141 GLU A O 1
ATOM 1127 N N . PHE A 1 142 ? -10.213 7.413 23.098 1.00 62.50 142 PHE A N 1
ATOM 1128 C CA . PHE A 1 142 ? -11.607 7.831 23.254 1.00 62.50 142 PHE A CA 1
ATOM 1129 C C . PHE A 1 142 ? -12.178 7.596 24.660 1.00 62.50 142 PHE A C 1
ATOM 1131 O O . PHE A 1 142 ? -13.335 7.935 24.928 1.00 62.50 142 PHE A O 1
ATOM 1138 N N . ARG A 1 143 ? -11.400 7.018 25.586 1.00 60.59 143 ARG A N 1
ATOM 1139 C CA . ARG A 1 143 ? -11.854 6.783 26.958 1.00 60.59 143 ARG A CA 1
ATOM 1140 C C . ARG A 1 143 ? -11.809 8.112 27.726 1.00 60.59 143 ARG A C 1
ATOM 1142 O O . ARG A 1 143 ? -10.716 8.615 27.993 1.00 60.59 143 ARG A O 1
ATOM 1149 N N . PRO A 1 144 ? -12.954 8.702 28.132 1.00 54.47 144 PRO A N 1
ATOM 1150 C CA . PRO A 1 144 ? -12.935 9.952 28.882 1.00 54.47 144 PRO A CA 1
ATOM 1151 C C . PRO A 1 144 ? -12.129 9.740 30.163 1.00 54.47 144 PRO A C 1
ATOM 1153 O O . PRO A 1 144 ? -12.405 8.808 30.928 1.00 54.47 144 PRO A O 1
ATOM 1156 N N . ARG A 1 145 ? -11.119 10.595 30.387 1.00 56.84 145 ARG A N 1
ATOM 1157 C CA . ARG A 1 145 ? -10.381 10.653 31.654 1.00 56.84 145 ARG A CA 1
ATOM 1158 C C . ARG A 1 145 ? -11.423 10.776 32.759 1.00 56.84 145 ARG A C 1
ATOM 1160 O O . ARG A 1 145 ? -12.090 11.803 32.853 1.00 56.84 145 ARG A O 1
ATOM 1167 N N . ARG A 1 146 ? -11.624 9.714 33.546 1.00 51.16 146 ARG A N 1
ATOM 1168 C CA . ARG A 1 146 ? -12.540 9.766 34.687 1.00 51.16 146 ARG A CA 1
ATOM 1169 C C . ARG A 1 146 ? -12.074 10.920 35.566 1.00 51.16 146 ARG A C 1
ATOM 1171 O O . ARG A 1 146 ? -10.949 10.892 36.053 1.00 51.16 146 ARG A O 1
ATOM 1178 N N . ALA A 1 147 ? -12.919 11.937 35.708 1.00 50.72 147 ALA A N 1
ATOM 1179 C CA . ALA A 1 147 ? -12.714 12.994 36.677 1.00 50.72 147 ALA A CA 1
ATOM 1180 C C . ALA A 1 147 ? -12.646 12.336 38.060 1.00 50.72 147 ALA A C 1
ATOM 1182 O O . ALA A 1 147 ? -13.635 11.764 38.525 1.00 50.72 147 ALA A O 1
ATOM 1183 N N . SER A 1 148 ? -11.462 12.349 38.668 1.00 52.16 148 SER A N 1
ATOM 1184 C CA . SER A 1 148 ? -11.303 12.022 40.078 1.00 52.16 148 SER A CA 1
ATOM 1185 C C . SER A 1 148 ? -12.109 13.041 40.881 1.00 52.16 148 SER A C 1
ATOM 1187 O O . SER A 1 148 ? -11.895 14.245 40.735 1.00 52.16 148 SER A O 1
ATOM 1189 N N . LYS A 1 149 ? -13.081 12.539 41.646 1.00 48.25 149 LYS A N 1
ATOM 1190 C CA . LYS A 1 149 ? -13.723 13.272 42.740 1.00 48.25 149 LYS A CA 1
ATOM 1191 C C . LYS A 1 149 ? -12.765 13.390 43.915 1.00 48.25 149 LYS A C 1
ATOM 1193 O O . LYS A 1 149 ? -11.966 12.443 44.091 1.00 48.25 149 LYS A O 1
#